Protein AF-A0A0U5GCS8-F1 (afdb_monomer_lite)

Sequence (88 aa):
MASIVLSASSLEGICGCTQCPECKPPGQRSAPGVGIDLTMAYATAAMQFKNGTVRDLAKIDGSAEHSAAMRAITADATNIRNGLNSSL

Radius of gyration: 16.5 Å; chains: 1; bounding box: 43×20×42 Å

Organism: Aspergillus calidoustus (NCBI:txid454130)

Secondary structure (DSSP, 8-state):
----------S---S-----TTTS-HHHHTS-EEEEEE-SSEEEEEEE-TTS-EEEEEEEE--HHHHHHHHHHHHHHHHHHTTPPP--

pLDDT: mean 76.64, std 21.8, range [25.86, 95.44]

Structure (mmCIF, N/CA/C/O backbone):
data_AF-A0A0U5GCS8-F1
#
_entry.id   AF-A0A0U5GCS8-F1
#
loop_
_atom_site.group_PDB
_atom_site.id
_atom_site.type_symbol
_atom_site.label_atom_id
_atom_site.label_alt_id
_atom_site.label_comp_id
_atom_site.label_asym_id
_atom_site.label_entity_id
_atom_site.label_seq_id
_atom_site.pdbx_PDB_ins_code
_atom_site.Cartn_x
_atom_site.Cartn_y
_atom_site.Cartn_z
_atom_site.occupancy
_atom_site.B_iso_or_equiv
_atom_site.auth_seq_id
_atom_site.auth_comp_id
_atom_site.auth_asym_id
_atom_site.auth_atom_id
_atom_site.pdbx_PDB_model_num
ATOM 1 N N . MET A 1 1 ? -0.221 -11.035 -2.876 1.00 35.06 1 MET A N 1
ATOM 2 C CA . MET A 1 1 ? -0.974 -9.958 -2.200 1.00 35.06 1 MET A CA 1
ATOM 3 C C . MET A 1 1 ? -0.010 -9.316 -1.219 1.00 35.06 1 MET A C 1
ATOM 5 O O . MET A 1 1 ? 0.472 -10.023 -0.346 1.00 35.06 1 MET A O 1
ATOM 9 N N . ALA A 1 2 ? 0.390 -8.065 -1.444 1.00 30.33 2 ALA A N 1
ATOM 10 C CA . ALA A 1 2 ? 1.325 -7.356 -0.572 1.00 30.33 2 ALA A CA 1
ATOM 11 C C . ALA A 1 2 ? 0.515 -6.342 0.238 1.00 30.33 2 ALA A C 1
ATOM 13 O O . ALA A 1 2 ? 0.068 -5.345 -0.310 1.00 30.33 2 ALA A O 1
ATOM 14 N N . SER A 1 3 ? 0.268 -6.648 1.511 1.00 25.86 3 SER A N 1
ATOM 15 C CA . SER A 1 3 ? -0.415 -5.747 2.439 1.00 25.86 3 SER A CA 1
ATOM 16 C C . SER A 1 3 ? 0.658 -4.887 3.102 1.00 25.86 3 SER A C 1
ATOM 18 O O . SER A 1 3 ? 1.483 -5.412 3.848 1.00 25.86 3 SER A O 1
ATOM 20 N N . ILE A 1 4 ? 0.692 -3.588 2.809 1.00 37.38 4 ILE A N 1
ATOM 21 C CA . ILE A 1 4 ? 1.594 -2.654 3.492 1.00 37.38 4 ILE A CA 1
ATOM 22 C C . ILE A 1 4 ? 0.850 -2.119 4.710 1.00 37.38 4 ILE A C 1
ATOM 24 O O . ILE A 1 4 ? -0.053 -1.294 4.593 1.00 37.38 4 ILE A O 1
ATOM 28 N N . VAL A 1 5 ? 1.215 -2.617 5.888 1.00 32.72 5 VAL A N 1
ATOM 29 C CA . VAL A 1 5 ? 0.750 -2.070 7.162 1.00 32.72 5 VAL A CA 1
ATOM 30 C C . VAL A 1 5 ? 1.717 -0.957 7.556 1.00 32.72 5 VAL A C 1
ATOM 32 O O . VAL A 1 5 ? 2.843 -1.223 7.965 1.00 32.72 5 VAL A O 1
ATOM 35 N N . LEU A 1 6 ? 1.288 0.298 7.421 1.00 31.00 6 LEU A N 1
ATOM 36 C CA . LEU A 1 6 ? 1.974 1.447 8.015 1.00 31.00 6 LEU A CA 1
ATOM 37 C C . LEU A 1 6 ? 1.740 1.421 9.533 1.00 31.00 6 LEU A C 1
ATOM 39 O O . LEU A 1 6 ? 0.775 1.996 10.033 1.00 31.00 6 LEU A O 1
ATOM 43 N N . SER A 1 7 ? 2.597 0.720 10.276 1.00 39.06 7 SER A N 1
ATOM 44 C CA . SER A 1 7 ? 2.663 0.841 11.734 1.00 39.06 7 SER A CA 1
ATOM 45 C C . SER A 1 7 ? 3.658 1.940 12.098 1.00 39.06 7 SER A C 1
ATOM 47 O O . SER A 1 7 ? 4.847 1.818 11.811 1.00 39.06 7 SER A O 1
ATOM 49 N N . ALA A 1 8 ? 3.177 3.013 12.726 1.00 34.81 8 ALA A N 1
ATOM 50 C CA . ALA A 1 8 ? 4.037 4.018 13.337 1.00 34.81 8 ALA A CA 1
ATOM 51 C C . ALA A 1 8 ? 4.816 3.372 14.494 1.00 34.81 8 ALA A C 1
ATOM 53 O O . ALA A 1 8 ? 4.245 3.036 15.531 1.00 34.81 8 ALA A O 1
ATOM 54 N N . SER A 1 9 ? 6.112 3.159 14.291 1.00 36.44 9 SER A N 1
ATOM 55 C CA . SER A 1 9 ? 7.024 2.625 15.297 1.00 36.44 9 SER A CA 1
ATOM 56 C C . SER A 1 9 ? 7.371 3.720 16.307 1.00 36.44 9 SER A C 1
ATOM 58 O O . SER A 1 9 ? 8.254 4.539 16.062 1.00 36.44 9 SER A O 1
ATOM 60 N N . SER A 1 10 ? 6.719 3.722 17.465 1.00 37.91 10 SER A N 1
ATOM 61 C CA . SER A 1 10 ? 7.414 4.121 18.688 1.00 37.91 10 SER A CA 1
ATOM 62 C C . SER A 1 10 ? 8.073 2.864 19.247 1.00 37.91 10 SER A C 1
ATOM 64 O O . SER A 1 10 ? 7.385 1.882 19.517 1.00 37.91 10 SER A O 1
ATOM 66 N N . 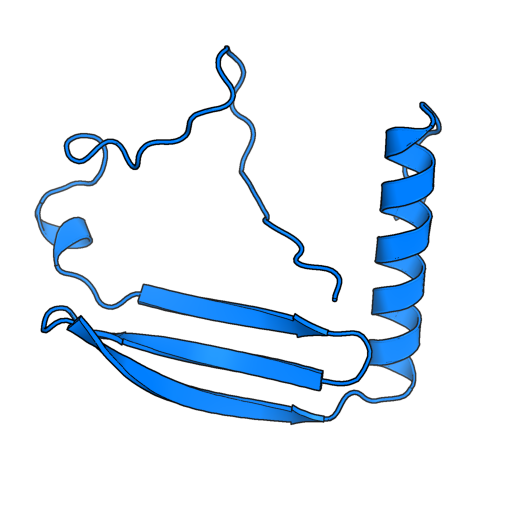LEU A 1 11 ? 9.408 2.886 19.365 1.00 37.34 11 LEU A N 1
ATOM 67 C CA . LEU A 1 11 ? 10.161 2.018 20.281 1.00 37.34 11 LEU A CA 1
ATOM 68 C C . LEU A 1 11 ? 9.385 2.013 21.616 1.00 37.34 11 LEU A C 1
ATOM 70 O O . LEU A 1 11 ? 9.033 3.082 22.099 1.00 37.34 11 LEU A O 1
ATOM 74 N N . GLU A 1 12 ? 8.986 0.896 22.214 1.00 45.53 12 GLU A N 1
ATOM 75 C CA . GLU A 1 12 ? 9.739 -0.319 22.495 1.00 45.53 12 GLU A CA 1
ATOM 76 C C . GLU A 1 12 ? 8.797 -1.537 22.564 1.00 45.53 12 GLU A C 1
ATOM 78 O O . GLU A 1 12 ? 7.711 -1.446 23.124 1.00 45.53 12 GLU A O 1
ATOM 83 N N . GLY A 1 13 ? 9.261 -2.696 22.083 1.00 42.09 13 GLY A N 1
ATOM 84 C CA . GLY A 1 13 ? 8.834 -4.001 22.602 1.00 42.09 13 GLY A CA 1
ATOM 85 C C . GLY A 1 13 ? 7.456 -4.548 22.190 1.00 42.09 13 GLY A C 1
ATOM 86 O O . GLY A 1 13 ? 6.410 -3.955 22.406 1.00 42.09 13 GLY A O 1
ATOM 87 N N . ILE A 1 14 ? 7.482 -5.817 21.768 1.00 42.00 14 ILE A N 1
ATOM 88 C CA . ILE A 1 14 ? 6.360 -6.757 21.598 1.00 42.00 14 ILE A CA 1
ATOM 89 C C . ILE A 1 14 ? 5.504 -6.572 20.328 1.00 42.00 14 ILE A C 1
ATOM 91 O O . ILE A 1 14 ? 4.584 -5.764 20.224 1.00 42.00 14 ILE A O 1
ATOM 95 N N . CYS A 1 15 ? 5.791 -7.458 19.371 1.00 50.19 15 CYS A N 1
ATOM 96 C CA . CYS A 1 15 ? 4.936 -7.866 18.261 1.00 50.19 15 CYS A CA 1
ATOM 97 C C . CYS A 1 15 ? 3.588 -8.390 18.792 1.00 50.19 15 CYS A C 1
ATOM 99 O O . CYS A 1 15 ? 3.444 -9.564 19.129 1.00 50.19 15 CYS A O 1
ATOM 101 N N . GLY A 1 16 ? 2.621 -7.486 18.914 1.00 47.16 16 GLY A N 1
ATOM 102 C CA . GLY A 1 16 ? 1.303 -7.764 19.466 1.00 47.16 16 GLY A CA 1
ATOM 103 C C . GLY A 1 16 ? 0.560 -6.469 19.745 1.00 47.16 16 GLY A C 1
ATOM 104 O O . GLY A 1 16 ? 0.217 -6.185 20.887 1.00 47.16 16 GLY A O 1
ATOM 105 N N . CYS A 1 17 ? 0.308 -5.657 18.717 1.00 47.91 17 CYS A N 1
ATOM 106 C CA . CYS A 1 17 ? -0.591 -4.515 18.857 1.00 47.91 17 CYS A CA 1
ATOM 107 C C . CYS A 1 17 ? -2.044 -5.014 18.927 1.00 47.91 17 CYS A C 1
ATOM 109 O O . CYS A 1 17 ? -2.851 -4.754 18.036 1.00 47.91 17 CYS A O 1
ATOM 111 N N . THR A 1 18 ? -2.396 -5.735 19.996 1.00 49.47 18 THR A N 1
ATOM 112 C CA . THR A 1 18 ? -3.767 -5.727 20.504 1.00 49.47 18 THR A CA 1
ATOM 113 C C . THR A 1 18 ? -4.118 -4.264 20.689 1.00 49.47 18 THR A C 1
ATOM 115 O O . THR A 1 18 ? -3.504 -3.589 21.514 1.00 49.47 18 THR A O 1
ATOM 118 N N . GLN A 1 19 ? -5.021 -3.757 19.845 1.00 56.94 19 GLN A N 1
ATOM 119 C CA . GLN A 1 19 ? -5.552 -2.403 19.935 1.00 56.94 19 GLN A CA 1
ATOM 120 C C . GLN A 1 19 ? -5.821 -2.101 21.404 1.00 56.94 19 GLN A C 1
ATOM 122 O O . GLN A 1 19 ? -6.715 -2.701 21.992 1.00 56.94 19 GLN A O 1
ATOM 127 N N . CYS A 1 20 ? -5.014 -1.230 22.006 1.00 61.94 20 CYS A N 1
ATOM 128 C CA . CYS A 1 20 ? -5.197 -0.852 23.392 1.00 61.94 20 CYS A CA 1
ATOM 129 C C . CYS A 1 20 ? -6.552 -0.141 23.475 1.00 61.94 20 CYS A C 1
ATOM 131 O O . CYS A 1 20 ? -6.679 0.975 22.948 1.00 61.94 20 CYS A O 1
ATOM 133 N N . PRO A 1 21 ? -7.581 -0.765 24.082 1.00 57.72 21 PRO A N 1
ATOM 134 C CA . PRO A 1 21 ? -8.919 -0.199 24.076 1.00 57.72 21 PRO A CA 1
ATOM 135 C C . PRO A 1 21 ? -8.897 1.151 24.778 1.00 57.72 21 PRO A C 1
ATOM 137 O O . PRO A 1 21 ? -9.605 2.060 24.371 1.00 57.72 21 PRO A O 1
ATOM 140 N N . GLU A 1 22 ? -8.031 1.300 25.782 1.00 62.22 22 GLU A N 1
ATOM 141 C CA . GLU A 1 22 ? -7.899 2.489 26.615 1.00 62.22 22 GLU A CA 1
ATOM 142 C C . GLU A 1 22 ? -7.083 3.623 26.000 1.00 62.22 22 GLU A C 1
ATOM 144 O O . GLU A 1 22 ? -7.340 4.785 26.308 1.00 62.22 22 GLU A O 1
ATOM 149 N N . CYS A 1 23 ? -6.192 3.317 25.060 1.00 66.25 23 CYS A N 1
ATOM 150 C CA . CYS A 1 23 ? -5.269 4.288 24.480 1.00 66.25 23 CYS A CA 1
ATOM 151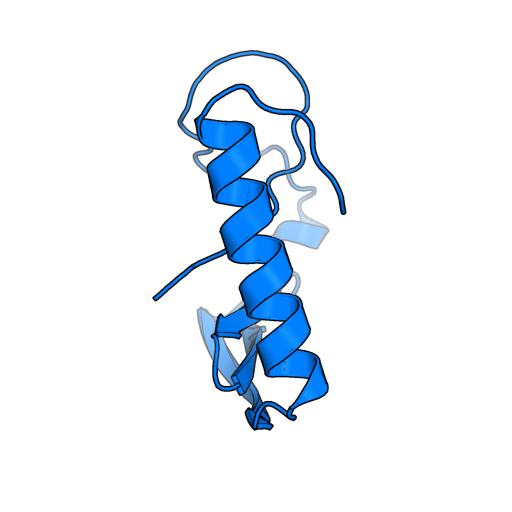 C C . CYS A 1 23 ? -5.956 5.262 23.517 1.00 66.25 23 CYS A C 1
ATOM 153 O O . CYS A 1 23 ? -5.418 6.323 23.208 1.00 66.25 23 CYS A O 1
ATOM 155 N N . LYS A 1 24 ? -7.164 4.931 23.047 1.00 65.94 24 LYS A N 1
ATOM 156 C CA . LYS A 1 24 ? -7.961 5.824 22.208 1.00 65.94 24 LYS A CA 1
ATOM 157 C C . LYS A 1 24 ? -8.914 6.639 23.094 1.00 65.94 24 LYS A C 1
ATOM 159 O O . LYS A 1 24 ? -9.673 6.033 23.856 1.00 65.94 24 LYS A O 1
ATOM 164 N N . PRO A 1 25 ? -8.948 7.980 23.006 1.00 69.44 25 PRO A N 1
ATOM 165 C CA . PRO A 1 25 ? -9.922 8.789 23.734 1.00 69.44 25 PRO A CA 1
ATOM 166 C C . PRO A 1 25 ? -11.362 8.328 23.436 1.00 69.44 25 PRO A C 1
ATOM 168 O O . PRO A 1 25 ? -11.645 7.955 22.291 1.00 69.44 25 PRO A O 1
ATOM 171 N N . PRO A 1 26 ? -12.297 8.369 24.406 1.00 63.09 26 PRO A N 1
ATOM 172 C CA . PRO A 1 26 ? -13.648 7.814 24.252 1.00 63.09 26 PRO A CA 1
ATOM 173 C C . PRO A 1 26 ? -14.394 8.320 23.006 1.00 63.09 26 PRO A C 1
ATOM 175 O O . PRO A 1 26 ? -15.049 7.542 22.312 1.00 63.09 26 PRO A O 1
ATOM 178 N N . GLY A 1 27 ? -14.226 9.604 22.665 1.00 60.97 27 GLY A N 1
ATOM 179 C CA . GLY A 1 27 ? -14.821 10.209 21.470 1.00 60.97 27 GLY A CA 1
ATOM 180 C C . GLY A 1 27 ? -14.278 9.649 20.151 1.00 60.97 27 GLY A C 1
ATOM 181 O O . GLY A 1 27 ? -15.023 9.522 19.184 1.00 60.97 27 GLY A O 1
ATOM 182 N N . GLN A 1 28 ? -13.013 9.225 20.111 1.00 63.59 28 GLN A N 1
ATOM 183 C CA . GLN A 1 28 ? -12.404 8.670 18.901 1.00 63.59 28 GLN A CA 1
ATOM 184 C C . GLN A 1 28 ? -12.663 7.161 18.740 1.00 63.59 28 GLN A C 1
ATOM 186 O O . GLN A 1 28 ? -12.587 6.649 17.624 1.00 63.59 28 GLN A O 1
ATOM 191 N N . ARG A 1 29 ? -13.011 6.426 19.809 1.00 63.91 29 ARG A N 1
ATOM 192 C CA . ARG A 1 29 ? -13.438 5.008 19.713 1.00 63.91 29 ARG A CA 1
ATOM 193 C C . ARG A 1 29 ? -14.728 4.832 18.919 1.00 63.91 29 ARG A C 1
ATOM 195 O O . ARG A 1 29 ? -14.931 3.800 18.300 1.00 63.91 29 ARG A O 1
ATOM 202 N N . SER A 1 30 ? -15.581 5.850 18.943 1.00 64.69 30 SER A N 1
ATOM 203 C CA . SER A 1 30 ? -16.884 5.862 18.276 1.00 64.69 30 SER A CA 1
ATOM 204 C C . SER A 1 30 ? -16.864 6.490 16.878 1.00 64.69 30 SER A C 1
ATOM 206 O O . SER A 1 30 ? -17.909 6.533 16.232 1.00 64.69 30 SER A O 1
ATOM 208 N N . ALA A 1 31 ? -15.723 7.017 16.427 1.00 77.38 31 ALA A N 1
ATOM 209 C CA . ALA A 1 31 ? -15.614 7.669 15.127 1.00 77.38 31 ALA A CA 1
ATOM 210 C C . ALA A 1 31 ? -15.504 6.631 13.993 1.00 77.38 31 ALA A C 1
ATOM 212 O O . ALA A 1 31 ? -14.887 5.582 14.203 1.00 77.38 31 ALA A O 1
ATOM 213 N N . PRO A 1 32 ? -16.068 6.906 12.801 1.00 82.06 32 PRO A N 1
ATOM 214 C CA . PRO A 1 32 ? -15.870 6.051 11.637 1.00 82.06 32 PRO A CA 1
ATOM 215 C C . PRO A 1 32 ? -14.383 5.972 11.261 1.00 82.06 32 PRO A C 1
ATOM 217 O O . PRO A 1 32 ? -13.646 6.952 11.382 1.00 82.06 32 PRO A O 1
ATOM 220 N N . GLY A 1 33 ? -13.947 4.795 10.817 1.00 87.06 33 GLY A N 1
ATOM 221 C CA . GLY A 1 33 ? -12.593 4.543 10.325 1.00 87.06 33 GLY A CA 1
ATOM 222 C C . GLY A 1 33 ? -12.562 4.438 8.804 1.00 87.06 33 GLY A C 1
ATOM 223 O O . GLY A 1 33 ? -13.544 4.016 8.198 1.00 87.06 33 GLY A O 1
ATOM 224 N N . VAL A 1 34 ? -11.431 4.791 8.191 1.00 90.12 34 VAL A N 1
ATOM 225 C CA . VAL A 1 34 ? -11.177 4.571 6.760 1.00 90.12 34 VAL A CA 1
ATOM 226 C C . VAL A 1 34 ? -10.043 3.563 6.619 1.00 90.12 34 VAL A C 1
ATOM 228 O O . VAL A 1 34 ? -8.967 3.761 7.178 1.00 90.12 34 VAL A O 1
ATOM 231 N N . GLY A 1 35 ? -10.304 2.481 5.892 1.00 90.56 35 GLY A N 1
ATOM 232 C CA . GLY A 1 35 ? -9.310 1.500 5.477 1.00 90.56 35 GLY A CA 1
ATOM 233 C C . GLY A 1 35 ? -8.913 1.738 4.027 1.00 90.56 35 GLY A C 1
ATOM 234 O O . GLY A 1 35 ? -9.772 2.019 3.190 1.00 90.56 35 GLY A O 1
ATOM 235 N N . ILE A 1 36 ? -7.619 1.623 3.745 1.00 93.56 36 ILE A N 1
ATOM 236 C CA . ILE A 1 36 ? -7.064 1.676 2.393 1.00 93.56 36 ILE A CA 1
ATOM 237 C C . ILE A 1 36 ? -6.348 0.351 2.152 1.00 93.56 36 ILE A C 1
ATOM 239 O O . ILE A 1 36 ? -5.549 -0.075 2.984 1.00 93.56 36 ILE A O 1
ATOM 243 N N . ASP A 1 37 ? -6.639 -0.280 1.021 1.00 90.38 37 ASP A N 1
ATOM 244 C CA . ASP A 1 37 ? -5.920 -1.452 0.531 1.00 90.38 37 ASP A CA 1
ATOM 245 C C . ASP A 1 37 ? -5.260 -1.112 -0.807 1.00 90.38 37 ASP A C 1
ATOM 247 O O . ASP A 1 37 ? -5.881 -0.527 -1.699 1.00 90.38 37 ASP A O 1
ATOM 251 N N . LEU A 1 38 ? -3.975 -1.440 -0.922 1.00 91.69 38 LEU A N 1
ATOM 252 C CA . LEU A 1 38 ? -3.147 -1.151 -2.084 1.00 91.69 38 LEU A CA 1
ATOM 253 C C . LEU A 1 38 ? -2.628 -2.464 -2.649 1.00 91.69 38 LEU A C 1
ATOM 255 O O . L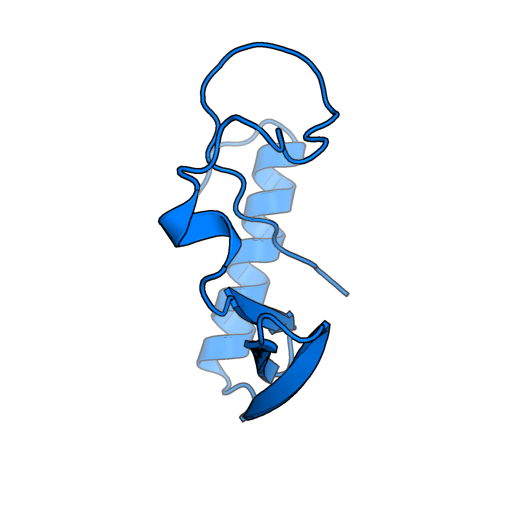EU A 1 38 ? -1.905 -3.207 -1.990 1.00 91.69 38 LEU A O 1
ATOM 259 N N . THR A 1 39 ? -2.944 -2.721 -3.911 1.00 91.94 39 THR A N 1
ATOM 260 C CA . THR A 1 39 ? -2.440 -3.877 -4.646 1.00 91.94 39 THR A CA 1
ATOM 261 C C . THR A 1 39 ? -1.599 -3.427 -5.832 1.00 91.94 39 TH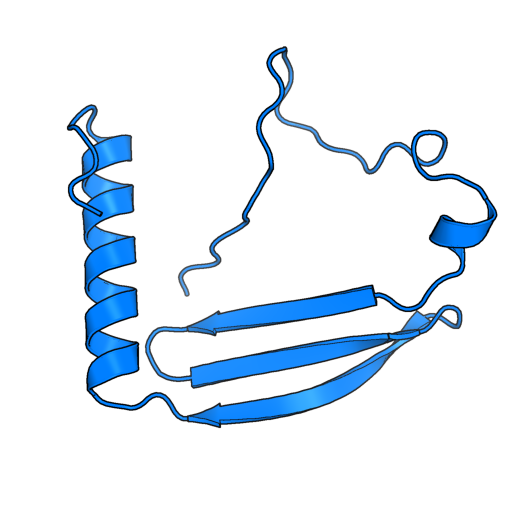R A C 1
ATOM 263 O O . THR A 1 39 ? -1.569 -2.254 -6.195 1.00 91.94 39 THR A O 1
ATOM 266 N N . MET A 1 40 ? -0.946 -4.378 -6.500 1.00 91.88 40 MET A N 1
ATOM 267 C CA . MET A 1 40 ? -0.198 -4.098 -7.730 1.00 91.88 40 MET A CA 1
ATOM 268 C C . MET A 1 40 ? -1.070 -3.535 -8.859 1.00 91.88 40 MET A C 1
ATOM 270 O O . MET A 1 40 ? -0.544 -2.883 -9.756 1.00 91.88 40 MET A O 1
ATOM 274 N N . ALA A 1 41 ? -2.373 -3.826 -8.837 1.00 91.38 41 ALA A N 1
ATOM 275 C CA . ALA A 1 41 ? -3.281 -3.560 -9.946 1.00 91.38 41 ALA A CA 1
ATOM 276 C C . ALA A 1 41 ? -4.358 -2.520 -9.626 1.00 91.38 41 ALA A C 1
ATOM 278 O O . ALA A 1 41 ? -5.001 -2.043 -10.550 1.00 91.38 41 ALA A O 1
ATOM 279 N N . TYR A 1 42 ? -4.595 -2.192 -8.357 1.00 90.75 42 TYR A N 1
ATOM 280 C CA . TYR A 1 42 ? -5.623 -1.235 -7.947 1.00 90.75 42 TYR A CA 1
ATOM 281 C C . TYR A 1 42 ? -5.407 -0.758 -6.509 1.00 90.75 42 TYR A C 1
ATOM 283 O O . TYR A 1 42 ? -4.704 -1.402 -5.727 1.00 90.75 42 TYR A O 1
ATOM 291 N N . ALA A 1 43 ? -6.093 0.325 -6.155 1.00 90.62 43 ALA A N 1
ATOM 292 C CA . ALA A 1 43 ? -6.291 0.784 -4.788 1.00 90.62 43 ALA A CA 1
ATOM 293 C C . ALA A 1 43 ? -7.785 0.757 -4.439 1.00 90.62 43 ALA A C 1
ATOM 295 O O . ALA A 1 43 ? -8.630 1.118 -5.261 1.00 90.62 43 ALA A O 1
ATOM 296 N N . THR A 1 44 ? -8.121 0.347 -3.221 1.00 94.62 44 THR A N 1
ATOM 297 C CA . THR A 1 44 ? -9.489 0.394 -2.692 1.00 94.62 44 THR A CA 1
ATOM 298 C C . THR A 1 44 ? -9.536 1.142 -1.374 1.00 94.62 44 THR A C 1
ATOM 300 O O . THR A 1 44 ? -8.613 1.055 -0.567 1.00 94.62 44 THR A O 1
ATOM 303 N N . ALA A 1 45 ? -10.634 1.855 -1.142 1.00 93.81 45 ALA A N 1
ATOM 304 C CA . ALA A 1 45 ? -10.920 2.513 0.123 1.00 93.81 45 ALA A CA 1
ATOM 305 C C . ALA A 1 45 ? -12.303 2.102 0.629 1.00 93.81 45 ALA A C 1
ATOM 307 O O . ALA A 1 45 ? -13.270 2.085 -0.137 1.00 93.81 45 ALA A O 1
ATOM 308 N N . ALA A 1 46 ? -12.405 1.822 1.925 1.00 93.50 46 ALA A N 1
ATOM 309 C CA . ALA A 1 46 ? -13.653 1.472 2.591 1.00 93.50 46 ALA A CA 1
ATOM 310 C C . ALA A 1 46 ? -13.794 2.234 3.912 1.00 93.50 46 ALA A C 1
ATOM 312 O O . ALA A 1 46 ? -12.808 2.518 4.591 1.00 93.50 46 ALA A O 1
ATOM 313 N N . MET A 1 47 ? -15.028 2.558 4.289 1.00 91.31 47 MET A N 1
ATOM 314 C CA . MET A 1 47 ? -15.355 3.178 5.570 1.00 91.31 47 MET A CA 1
ATOM 315 C C . MET A 1 47 ? -16.013 2.160 6.491 1.00 91.31 47 MET A C 1
ATOM 317 O O . MET A 1 47 ? -17.005 1.539 6.116 1.00 91.31 47 MET A O 1
ATOM 321 N N . GLN A 1 48 ? -15.503 2.035 7.711 1.00 87.75 48 GLN A N 1
ATOM 322 C CA . GLN A 1 48 ? -16.160 1.306 8.785 1.00 87.75 48 GLN A CA 1
ATOM 323 C C . GLN A 1 48 ? -16.890 2.293 9.694 1.00 87.75 48 GLN A C 1
ATOM 325 O O . GLN A 1 48 ? -16.288 3.203 10.265 1.00 87.75 48 GLN A O 1
ATOM 330 N N . PHE A 1 49 ? -18.192 2.100 9.848 1.00 85.44 49 PHE A N 1
ATOM 331 C CA . PHE A 1 49 ? -19.035 2.893 10.731 1.00 85.44 49 PHE A CA 1
ATOM 332 C C . PHE A 1 49 ? -19.072 2.302 12.142 1.00 85.44 49 PHE A C 1
ATOM 334 O O . PHE A 1 49 ? -18.823 1.117 12.359 1.00 85.44 49 PHE A O 1
ATOM 341 N N . LYS A 1 50 ? -19.462 3.129 13.120 1.00 82.00 50 LYS A N 1
ATOM 342 C CA . LYS A 1 50 ? -19.589 2.731 14.532 1.00 82.00 50 LYS A CA 1
ATOM 343 C C . LYS A 1 50 ? -20.510 1.524 14.748 1.00 82.00 50 LYS A C 1
ATOM 345 O O . LYS A 1 50 ? -20.289 0.741 15.663 1.00 82.00 50 LYS A O 1
ATOM 350 N N . ASN A 1 51 ? -21.545 1.378 13.923 1.00 84.25 51 ASN A N 1
ATOM 351 C CA . ASN A 1 51 ? -22.489 0.260 13.979 1.00 84.25 51 ASN A CA 1
ATOM 352 C C . ASN A 1 51 ? -21.913 -1.054 13.403 1.00 84.25 51 ASN A C 1
ATOM 354 O O . ASN A 1 51 ? -22.658 -2.013 13.226 1.00 84.25 51 ASN A O 1
ATOM 358 N N . GLY A 1 52 ? -20.618 -1.090 13.068 1.00 80.81 52 GLY A N 1
ATOM 359 C CA . GLY A 1 52 ? -19.933 -2.250 12.503 1.00 80.81 52 GLY A CA 1
ATOM 360 C C . GLY A 1 52 ? -20.148 -2.435 11.002 1.00 80.81 52 GLY A C 1
ATOM 361 O O . GLY A 1 52 ? -19.553 -3.333 10.414 1.00 80.81 52 GLY A O 1
ATOM 362 N N . THR A 1 53 ? -20.962 -1.595 10.356 1.00 88.06 53 THR A N 1
ATOM 363 C CA . THR A 1 53 ? -21.165 -1.670 8.906 1.00 88.06 53 THR A CA 1
ATOM 364 C C . THR A 1 53 ? -19.923 -1.174 8.173 1.00 88.06 53 THR A C 1
ATOM 366 O O . THR A 1 53 ? -19.341 -0.155 8.545 1.00 88.06 53 THR A O 1
ATOM 369 N N . VAL A 1 54 ? -19.542 -1.874 7.106 1.00 90.31 54 VAL A N 1
ATOM 370 C CA . VAL A 1 54 ? -18.471 -1.462 6.194 1.00 90.31 54 VAL A CA 1
ATOM 371 C C . VAL A 1 54 ? -19.094 -1.054 4.866 1.00 90.31 54 VAL A C 1
ATOM 373 O O . VAL A 1 54 ? -19.988 -1.735 4.365 1.00 90.31 54 VAL A O 1
ATOM 376 N N . ARG A 1 55 ? -18.645 0.072 4.310 1.00 91.81 55 ARG A N 1
ATOM 377 C CA . ARG A 1 55 ? -19.070 0.564 3.001 1.00 91.81 55 ARG A CA 1
ATOM 378 C C . ARG A 1 55 ? -17.858 0.831 2.126 1.00 91.81 55 ARG A C 1
ATOM 380 O O . ARG A 1 55 ? -17.015 1.652 2.486 1.00 91.81 55 ARG A O 1
ATOM 387 N N . ASP A 1 56 ? -17.825 0.197 0.964 1.00 91.75 56 ASP A N 1
ATOM 388 C CA . ASP A 1 56 ? -16.829 0.493 -0.061 1.00 91.75 56 ASP A CA 1
ATOM 389 C C . ASP A 1 56 ? -17.050 1.914 -0.588 1.00 91.75 56 ASP A C 1
ATOM 391 O O . ASP A 1 56 ? -18.164 2.292 -0.963 1.00 91.75 56 ASP A O 1
ATOM 395 N N . LEU A 1 57 ? -15.994 2.725 -0.556 1.00 91.50 57 LEU A N 1
ATOM 396 C CA . LEU A 1 57 ? -16.032 4.121 -0.989 1.00 91.50 57 LEU A CA 1
ATOM 397 C C . LEU A 1 57 ? -15.581 4.261 -2.437 1.00 91.50 57 LEU A C 1
ATOM 399 O O . LEU A 1 57 ? -16.212 4.972 -3.214 1.00 91.50 57 LEU A O 1
ATOM 403 N N . ALA A 1 58 ? -14.469 3.613 -2.781 1.00 92.88 58 ALA A N 1
ATOM 404 C CA . ALA A 1 58 ? -13.871 3.716 -4.100 1.00 92.88 58 ALA A CA 1
ATOM 405 C C . ALA A 1 58 ? -12.991 2.506 -4.405 1.00 92.88 58 ALA A C 1
ATOM 407 O O . ALA A 1 58 ? -12.298 1.982 -3.530 1.00 92.88 58 ALA A O 1
ATOM 408 N N . LYS A 1 59 ? -12.971 2.137 -5.684 1.00 93.75 59 LYS A N 1
ATOM 409 C CA . LYS A 1 59 ? -11.933 1.320 -6.298 1.00 93.75 59 LYS A CA 1
ATOM 410 C C . LYS A 1 59 ? -11.360 2.115 -7.459 1.00 93.75 59 LYS A C 1
ATOM 412 O O . LYS A 1 59 ? -12.114 2.579 -8.310 1.00 93.75 59 LYS A O 1
ATOM 417 N N . ILE A 1 60 ? -10.047 2.272 -7.470 1.00 92.38 60 ILE A N 1
ATOM 418 C CA . ILE A 1 60 ? -9.320 2.948 -8.537 1.00 92.38 60 ILE A CA 1
ATOM 419 C C . ILE A 1 60 ? -8.390 1.914 -9.148 1.00 92.38 60 ILE A C 1
ATOM 421 O O . ILE A 1 60 ? -7.518 1.378 -8.460 1.00 92.38 60 ILE A O 1
ATOM 425 N N . ASP A 1 61 ? -8.599 1.614 -10.425 1.00 95.19 61 ASP A N 1
ATOM 426 C CA . ASP A 1 61 ? -7.695 0.740 -11.159 1.00 95.19 61 ASP A CA 1
ATOM 427 C C . ASP A 1 61 ? -6.328 1.420 -11.305 1.00 95.19 61 ASP A C 1
ATOM 429 O O . ASP A 1 61 ? -6.213 2.633 -11.489 1.00 95.19 61 ASP A O 1
ATOM 433 N N . GLY A 1 62 ? -5.274 0.628 -11.156 1.00 91.56 62 GLY A N 1
ATOM 434 C CA . GLY A 1 62 ? -3.904 1.107 -11.138 1.00 91.56 62 GLY A CA 1
ATOM 435 C C . GLY A 1 62 ? -3.462 1.567 -12.520 1.00 91.56 62 GLY A C 1
ATOM 436 O O . GLY A 1 62 ? -3.584 0.835 -13.503 1.00 91.56 62 GLY A O 1
ATOM 437 N N . SER A 1 63 ? -2.885 2.763 -12.582 1.00 94.19 63 SER A N 1
ATOM 438 C CA . SER A 1 63 ? -2.167 3.227 -13.766 1.00 94.19 63 SER A CA 1
ATOM 439 C C . SER A 1 63 ? -0.800 2.539 -13.902 1.00 94.19 63 SER A C 1
ATOM 441 O O . SER A 1 63 ? -0.343 1.803 -13.016 1.00 94.19 63 SER A O 1
ATOM 443 N N . ALA A 1 64 ? -0.102 2.803 -15.009 1.00 94.62 64 ALA A N 1
ATOM 444 C CA . ALA A 1 64 ? 1.275 2.350 -15.180 1.00 94.62 64 ALA A CA 1
ATOM 445 C C . ALA A 1 64 ? 2.183 2.902 -14.065 1.00 94.62 64 ALA A C 1
ATOM 447 O O . ALA A 1 64 ? 2.978 2.153 -13.493 1.00 94.62 64 ALA A O 1
ATOM 448 N N . GLU A 1 65 ? 1.998 4.169 -13.694 1.00 93.25 65 GLU A N 1
ATOM 449 C CA . GLU A 1 65 ? 2.729 4.852 -12.623 1.00 93.25 65 GLU A CA 1
ATOM 450 C C . GLU A 1 65 ? 2.447 4.213 -11.259 1.00 93.25 65 GLU A C 1
ATOM 452 O O . GLU A 1 65 ? 3.385 3.941 -10.510 1.00 93.25 65 GLU A O 1
ATOM 457 N N . HIS A 1 66 ? 1.182 3.884 -10.963 1.00 91.88 66 HIS A N 1
ATOM 458 C CA . HIS A 1 66 ? 0.810 3.138 -9.752 1.00 91.88 66 HIS A CA 1
ATOM 459 C C . HIS A 1 66 ? 1.544 1.798 -9.683 1.00 91.88 66 HIS A C 1
ATOM 461 O O . HIS A 1 66 ? 2.170 1.466 -8.677 1.00 91.88 66 HIS A O 1
ATOM 467 N N . SER A 1 67 ? 1.518 1.033 -10.777 1.00 92.94 67 SER A N 1
ATOM 468 C CA . SER A 1 67 ? 2.176 -0.273 -10.822 1.00 92.94 67 SER A CA 1
ATOM 469 C C . SER A 1 67 ? 3.696 -0.169 -10.636 1.00 92.94 67 S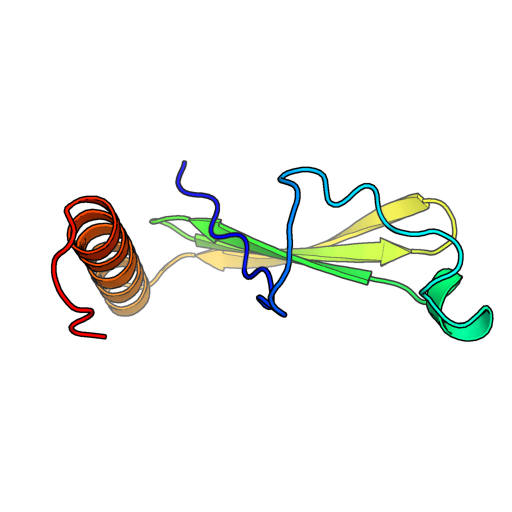ER A C 1
ATOM 471 O O . SER A 1 67 ? 4.294 -1.013 -9.965 1.00 92.94 67 SER A O 1
ATOM 473 N N . ALA A 1 68 ? 4.323 0.878 -11.183 1.00 94.38 68 ALA A N 1
ATOM 474 C CA . ALA A 1 68 ? 5.746 1.148 -11.017 1.00 94.38 68 ALA A CA 1
ATOM 475 C C . ALA A 1 68 ? 6.079 1.513 -9.563 1.00 94.38 68 ALA A C 1
ATOM 477 O O . ALA A 1 68 ? 7.014 0.945 -8.998 1.00 94.38 68 ALA A O 1
ATOM 478 N N . ALA A 1 69 ? 5.271 2.372 -8.935 1.00 93.75 69 ALA A N 1
ATOM 479 C CA . ALA A 1 69 ? 5.426 2.735 -7.530 1.00 93.75 69 ALA A CA 1
ATOM 480 C C . ALA A 1 69 ? 5.299 1.510 -6.610 1.00 93.75 69 ALA A C 1
ATOM 482 O O . ALA A 1 69 ? 6.172 1.268 -5.780 1.00 93.75 69 ALA A O 1
ATOM 483 N N . MET A 1 70 ? 4.279 0.667 -6.803 1.00 94.12 70 MET A N 1
ATOM 484 C CA . MET A 1 70 ? 4.095 -0.540 -5.986 1.00 94.12 70 MET A CA 1
ATOM 485 C C . MET A 1 70 ? 5.249 -1.542 -6.134 1.00 94.12 70 MET A C 1
ATOM 487 O O . MET A 1 70 ? 5.644 -2.182 -5.154 1.00 94.12 70 MET A O 1
ATOM 491 N N . ARG A 1 71 ? 5.836 -1.664 -7.335 1.00 94.00 71 ARG A N 1
ATOM 492 C CA . ARG A 1 71 ? 7.056 -2.465 -7.548 1.00 94.00 71 ARG A CA 1
ATOM 493 C C . ARG A 1 71 ? 8.242 -1.890 -6.790 1.00 94.00 71 ARG A C 1
ATOM 495 O O . ARG A 1 71 ? 8.935 -2.658 -6.130 1.00 94.00 71 ARG A O 1
ATOM 502 N N . ALA A 1 72 ? 8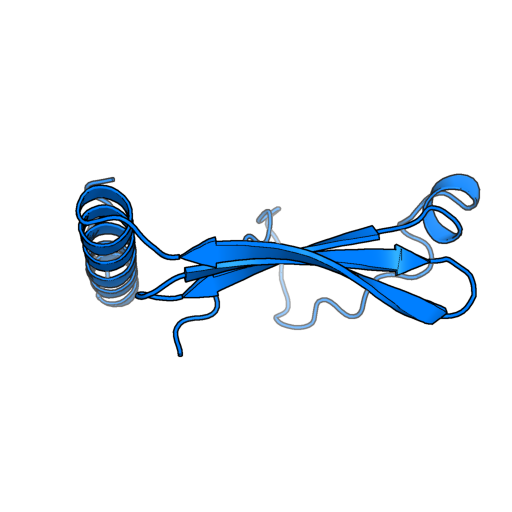.454 -0.578 -6.874 1.00 94.25 72 ALA A N 1
ATOM 503 C CA . ALA A 1 72 ? 9.545 0.089 -6.174 1.00 94.25 72 ALA A CA 1
ATOM 504 C C . ALA A 1 72 ? 9.428 -0.127 -4.660 1.00 94.25 72 ALA A C 1
ATOM 506 O O . ALA A 1 72 ? 10.381 -0.580 -4.037 1.00 94.25 72 ALA A O 1
ATOM 507 N N . ILE A 1 73 ? 8.230 0.060 -4.095 1.00 93.62 73 ILE A N 1
ATOM 508 C CA . ILE A 1 73 ? 7.973 -0.162 -2.665 1.00 93.62 73 ILE A CA 1
ATOM 509 C C . ILE A 1 73 ? 8.215 -1.623 -2.269 1.00 93.62 73 ILE A C 1
ATOM 511 O O . ILE A 1 73 ? 8.831 -1.899 -1.243 1.00 93.62 73 ILE A O 1
ATOM 515 N N . THR A 1 74 ? 7.779 -2.581 -3.090 1.00 93.06 74 THR A N 1
ATOM 516 C CA . THR A 1 74 ? 7.989 -4.013 -2.811 1.00 93.06 74 THR A CA 1
ATOM 517 C C . THR A 1 74 ? 9.472 -4.400 -2.862 1.00 93.06 74 THR A C 1
ATOM 519 O O . THR A 1 74 ? 9.944 -5.192 -2.038 1.00 93.06 74 THR A O 1
ATOM 522 N N . ALA A 1 75 ? 10.212 -3.861 -3.833 1.00 93.69 75 ALA A N 1
ATOM 523 C CA . ALA A 1 75 ? 11.646 -4.086 -3.964 1.00 93.69 75 ALA A CA 1
ATOM 524 C C . ALA A 1 75 ? 12.407 -3.476 -2.781 1.00 93.69 75 ALA A C 1
ATOM 526 O O . ALA A 1 75 ? 13.243 -4.145 -2.180 1.00 93.69 75 ALA A O 1
ATOM 527 N N . ASP A 1 76 ? 12.059 -2.253 -2.393 1.00 94.94 76 ASP A N 1
ATOM 528 C CA . ASP A 1 76 ? 12.688 -1.562 -1.275 1.00 94.94 76 ASP A CA 1
ATOM 529 C C . ASP A 1 76 ? 12.422 -2.262 0.066 1.00 94.94 76 ASP A C 1
ATOM 531 O O . ASP A 1 76 ? 13.351 -2.567 0.810 1.00 94.94 76 ASP A O 1
ATOM 535 N N . ALA A 1 77 ? 11.180 -2.690 0.313 1.00 91.94 77 ALA A N 1
ATOM 536 C CA . ALA A 1 77 ? 10.850 -3.508 1.480 1.00 91.94 77 ALA A CA 1
ATOM 537 C C . ALA A 1 77 ? 11.667 -4.814 1.527 1.00 91.94 77 ALA A C 1
ATOM 539 O O . ALA A 1 77 ? 12.057 -5.283 2.599 1.00 91.94 77 ALA A O 1
ATOM 540 N N . THR A 1 78 ? 11.960 -5.404 0.363 1.00 93.94 78 THR A N 1
ATOM 541 C CA . THR A 1 78 ? 12.833 -6.580 0.262 1.00 93.94 78 THR A CA 1
ATOM 542 C C . THR A 1 78 ? 14.285 -6.235 0.591 1.00 93.94 78 THR A C 1
ATOM 544 O O . THR A 1 78 ? 14.939 -7.006 1.293 1.00 93.94 78 THR A O 1
ATOM 547 N N . ASN A 1 79 ? 14.777 -5.083 0.136 1.00 92.56 79 ASN A N 1
ATOM 548 C CA . ASN A 1 79 ? 16.111 -4.583 0.465 1.00 92.56 79 ASN A CA 1
ATOM 549 C C . ASN A 1 79 ? 16.262 -4.369 1.975 1.00 92.56 79 ASN A C 1
ATOM 551 O O . ASN A 1 79 ? 17.183 -4.929 2.569 1.00 92.56 79 ASN A O 1
ATOM 555 N N . ILE A 1 80 ? 15.314 -3.670 2.607 1.00 94.50 80 ILE A N 1
ATOM 556 C CA . ILE A 1 80 ? 15.293 -3.441 4.060 1.00 94.50 80 ILE A CA 1
ATOM 557 C C . ILE A 1 80 ? 15.283 -4.771 4.817 1.00 94.50 80 ILE A C 1
ATOM 559 O O . ILE A 1 80 ? 16.070 -4.969 5.742 1.00 94.50 80 ILE A O 1
ATOM 563 N N . ARG A 1 81 ? 14.446 -5.729 4.395 1.00 93.38 81 ARG A N 1
ATOM 564 C CA . ARG A 1 81 ? 14.413 -7.076 4.989 1.00 93.38 81 ARG A CA 1
ATOM 565 C C . ARG A 1 81 ? 15.769 -7.786 4.911 1.00 93.38 81 ARG A C 1
ATOM 567 O O . ARG A 1 81 ? 16.100 -8.557 5.805 1.00 93.38 81 ARG A O 1
ATOM 574 N N . ASN A 1 82 ? 16.541 -7.532 3.859 1.00 95.00 82 ASN A N 1
ATOM 575 C CA . ASN A 1 82 ? 17.869 -8.105 3.658 1.00 95.00 82 ASN A CA 1
ATOM 576 C C . ASN A 1 82 ? 18.990 -7.291 4.341 1.00 95.00 82 ASN A C 1
ATOM 578 O O . ASN A 1 82 ? 20.163 -7.603 4.147 1.00 95.00 82 ASN A O 1
ATOM 582 N N . GLY A 1 83 ? 18.656 -6.257 5.123 1.00 94.38 83 GLY A N 1
ATOM 583 C CA . GLY A 1 83 ? 19.624 -5.401 5.817 1.00 94.38 83 GLY A CA 1
ATOM 584 C C . GLY A 1 83 ? 20.287 -4.343 4.930 1.00 94.38 83 GLY A C 1
ATOM 585 O O . GLY A 1 83 ? 21.313 -3.786 5.314 1.00 94.38 83 GLY A O 1
ATOM 586 N N . LEU A 1 84 ? 19.732 -4.075 3.745 1.00 95.44 84 LEU A N 1
ATOM 587 C CA . LEU A 1 84 ? 20.165 -2.988 2.867 1.00 95.44 84 LEU A CA 1
ATOM 588 C C . LEU A 1 84 ? 19.395 -1.696 3.192 1.00 95.44 84 LEU A C 1
ATOM 590 O O . LEU A 1 84 ? 18.301 -1.734 3.753 1.00 95.44 84 LEU A O 1
ATOM 594 N N . ASN A 1 85 ? 19.961 -0.547 2.820 1.00 94.06 85 ASN A N 1
ATOM 595 C CA . ASN A 1 85 ? 19.325 0.756 3.028 1.00 94.06 85 ASN A CA 1
ATOM 596 C C . ASN A 1 85 ? 18.133 0.968 2.078 1.00 94.06 85 ASN A C 1
ATOM 598 O O . ASN A 1 85 ? 18.169 0.500 0.937 1.00 94.06 85 ASN A O 1
ATOM 602 N N . SER A 1 86 ? 17.130 1.726 2.541 1.00 90.81 86 SER A N 1
ATOM 603 C CA . SER A 1 86 ? 16.057 2.248 1.681 1.00 90.81 86 SER A CA 1
ATOM 604 C C . SER A 1 86 ? 16.641 3.138 0.587 1.00 90.81 86 SER A C 1
ATOM 606 O O . SER A 1 86 ? 17.588 3.895 0.812 1.00 90.81 86 SER A O 1
ATOM 608 N N . SER A 1 87 ? 16.038 3.048 -0.586 1.00 84.38 87 SER A N 1
ATOM 609 C CA . SER A 1 87 ? 16.281 3.874 -1.769 1.00 84.38 87 SER A CA 1
ATOM 610 C C . SER A 1 87 ? 15.080 4.749 -2.140 1.00 84.38 87 SER A C 1
ATOM 612 O O . SER A 1 87 ? 15.202 5.603 -3.020 1.00 84.38 87 SER A O 1
ATOM 614 N N . LEU A 1 88 ? 13.942 4.516 -1.477 1.00 80.31 88 LEU A N 1
ATOM 615 C CA . LEU A 1 88 ? 12.745 5.353 -1.500 1.00 80.31 88 LEU A CA 1
ATOM 616 C C . LEU A 1 88 ? 12.796 6.437 -0.425 1.00 80.31 88 LEU A C 1
ATOM 618 O O . LEU A 1 88 ? 13.367 6.164 0.661 1.00 80.31 88 LEU A O 1
#

Foldseek 3Di:
DDFDDPDDDDDDDDPDPPPPLPVDDPVRLQQKDKDWGADLFWIWIWIQHSVRDIGTDDIGTDDPVSNVVVVLVVVQVVCVVVVHDGPD